Protein AF-A0AAV4KU17-F1 (afdb_monomer_lite)

pLDDT: mean 88.38, std 8.86, range [51.06, 95.81]

Sequence (104 aa):
MLRDGAELLVTTRSPHATLRRFRAEPGSAAWPDRLTVVAVDLRDPRQVLGLCERLREDRQPQVILIDNAAQTVRRPPESYALLAAGESGALPPGCPRVHAAARA

Structure (mmCIF, N/CA/C/O backbone):
data_AF-A0AAV4KU17-F1
#
_entry.id   AF-A0AAV4KU17-F1
#
loop_
_atom_site.group_PDB
_atom_site.id
_atom_site.type_symbol
_atom_site.label_atom_id
_atom_site.label_alt_id
_atom_site.label_comp_id
_atom_site.label_asym_id
_atom_site.label_entity_id
_atom_site.label_seq_id
_atom_site.pdbx_PDB_ins_code
_atom_site.Cartn_x
_atom_site.Cartn_y
_atom_site.Cartn_z
_atom_site.occupancy
_atom_site.B_iso_or_equiv
_atom_site.auth_seq_id
_atom_site.auth_comp_id
_atom_site.auth_asym_id
_atom_site.auth_atom_id
_atom_site.pdbx_PDB_model_num
ATOM 1 N N . MET A 1 1 ? -2.867 -6.455 12.420 1.00 92.12 1 MET A N 1
ATOM 2 C CA . MET A 1 1 ? -3.059 -4.988 12.507 1.00 92.12 1 MET A CA 1
ATOM 3 C C . MET A 1 1 ? -4.514 -4.575 12.281 1.00 92.12 1 MET A C 1
ATOM 5 O O . MET A 1 1 ? -5.168 -4.285 13.268 1.00 92.12 1 MET A O 1
ATOM 9 N N . LEU A 1 2 ? -5.078 -4.575 11.059 1.00 94.62 2 LEU A N 1
ATOM 10 C CA . LEU A 1 2 ? -6.483 -4.129 10.858 1.00 94.62 2 LEU A CA 1
ATOM 11 C C . LEU A 1 2 ? -7.514 -4.973 11.621 1.00 94.62 2 LEU A C 1
ATOM 13 O O . LEU A 1 2 ? -8.456 -4.421 12.192 1.00 94.62 2 LEU A O 1
ATOM 17 N N . ARG A 1 3 ? -7.317 -6.298 11.658 1.00 94.94 3 ARG A N 1
ATOM 18 C CA . ARG A 1 3 ? -8.132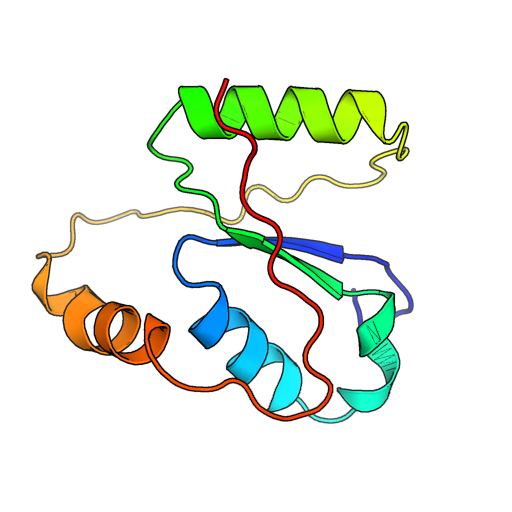 -7.228 12.462 1.00 94.94 3 ARG A CA 1
ATOM 19 C C . ARG A 1 3 ? -8.046 -6.937 13.965 1.00 94.94 3 ARG A C 1
ATOM 21 O O . ARG A 1 3 ? -9.000 -7.204 14.678 1.00 94.94 3 ARG A O 1
ATOM 28 N N . ASP A 1 4 ? -6.958 -6.309 14.401 1.00 93.31 4 ASP A N 1
ATOM 29 C CA . ASP A 1 4 ? -6.649 -6.014 15.805 1.00 93.31 4 ASP A CA 1
ATOM 30 C C . ASP A 1 4 ? -6.954 -4.551 16.173 1.00 93.31 4 ASP A C 1
ATOM 32 O O . ASP A 1 4 ? -6.443 -4.034 17.159 1.00 93.31 4 ASP A O 1
ATOM 36 N N . GLY A 1 5 ? -7.745 -3.844 15.360 1.00 91.50 5 GLY A N 1
ATOM 37 C CA . GLY A 1 5 ? -8.177 -2.477 15.675 1.00 91.50 5 GLY A CA 1
ATOM 38 C C . GLY A 1 5 ? -7.268 -1.350 15.168 1.00 91.50 5 GLY A C 1
ATOM 39 O O . GLY A 1 5 ? -7.687 -0.200 15.208 1.00 91.50 5 GLY A O 1
ATOM 40 N N . ALA A 1 6 ? -6.095 -1.639 14.594 1.00 92.06 6 ALA A N 1
ATOM 41 C CA . ALA A 1 6 ? -5.199 -0.589 14.095 1.00 92.06 6 ALA A CA 1
ATOM 42 C C . ALA A 1 6 ? -5.776 0.176 12.889 1.00 92.06 6 ALA A C 1
ATOM 44 O O . ALA A 1 6 ? -6.458 -0.413 12.045 1.00 92.06 6 ALA A O 1
ATOM 45 N N . GLU A 1 7 ? -5.444 1.461 12.787 1.00 92.00 7 GLU A N 1
ATOM 46 C CA . GLU A 1 7 ? -5.562 2.256 11.562 1.00 92.00 7 GLU A CA 1
ATOM 47 C C . GLU A 1 7 ? -4.302 2.070 10.715 1.00 92.00 7 GLU A C 1
ATOM 49 O O . GLU A 1 7 ? -3.190 2.081 11.243 1.00 92.00 7 GLU A O 1
ATOM 54 N N . LEU A 1 8 ? -4.466 1.857 9.409 1.00 93.12 8 LEU A N 1
ATOM 55 C CA . LEU A 1 8 ? -3.360 1.657 8.480 1.00 93.12 8 LEU A CA 1
ATOM 56 C C . LEU A 1 8 ? -3.405 2.651 7.329 1.00 93.12 8 LEU A C 1
ATOM 58 O O . LEU A 1 8 ? -4.413 2.788 6.637 1.00 93.12 8 LEU A O 1
ATOM 62 N N . LEU A 1 9 ? -2.236 3.214 7.042 1.00 93.06 9 LEU A N 1
ATOM 63 C CA . LEU A 1 9 ? -1.925 3.850 5.775 1.00 93.06 9 LEU A CA 1
ATOM 64 C C . LEU A 1 9 ? -0.987 2.931 4.986 1.00 93.06 9 LEU A C 1
ATOM 66 O O . LEU A 1 9 ? 0.133 2.658 5.408 1.00 93.06 9 LEU A O 1
ATOM 70 N N . VAL A 1 10 ? -1.453 2.429 3.844 1.00 95.06 10 VAL A N 1
ATOM 71 C CA . VAL A 1 10 ? -0.710 1.500 2.983 1.00 95.06 10 VAL A CA 1
ATOM 72 C C . VAL A 1 10 ? -0.257 2.219 1.721 1.00 95.06 10 VAL A C 1
ATOM 74 O O . VAL A 1 10 ? -1.076 2.751 0.974 1.00 95.06 10 VAL A O 1
ATOM 77 N N . THR A 1 11 ? 1.042 2.183 1.445 1.00 95.44 11 THR A N 1
ATOM 78 C CA . THR A 1 11 ? 1.651 2.722 0.225 1.00 95.44 11 THR A CA 1
ATOM 79 C C . THR A 1 11 ? 1.772 1.646 -0.855 1.00 95.44 11 THR A C 1
ATOM 81 O O . THR A 1 11 ? 2.112 0.496 -0.576 1.00 95.44 11 THR A O 1
ATOM 84 N N . THR A 1 12 ? 1.460 1.976 -2.111 1.00 95.50 12 THR A N 1
ATOM 85 C CA . THR A 1 12 ? 1.536 1.012 -3.223 1.00 95.50 12 THR A CA 1
ATOM 86 C C . THR A 1 12 ? 1.573 1.694 -4.590 1.00 95.50 12 THR A C 1
ATOM 88 O O . THR A 1 12 ? 0.987 2.755 -4.786 1.00 95.50 12 THR A O 1
ATOM 91 N N . ARG A 1 13 ? 2.195 1.036 -5.576 1.00 93.69 13 ARG A N 1
ATOM 92 C CA . ARG A 1 13 ? 2.108 1.410 -7.003 1.00 93.69 13 ARG A CA 1
ATOM 93 C C . ARG A 1 13 ? 0.890 0.812 -7.713 1.00 93.69 13 ARG A C 1
ATOM 95 O O . ARG A 1 13 ? 0.648 1.130 -8.870 1.00 93.69 13 ARG A O 1
ATOM 102 N N . SER A 1 14 ? 0.157 -0.073 -7.042 1.00 94.50 14 SER A N 1
ATOM 103 C CA . SER A 1 14 ? -1.007 -0.784 -7.583 1.00 94.50 14 SER A CA 1
ATOM 104 C C . SER A 1 14 ? -2.197 -0.651 -6.623 1.00 94.50 14 SER A C 1
ATOM 106 O O . SER A 1 14 ? -2.581 -1.631 -5.972 1.00 94.50 14 SER A O 1
ATOM 108 N N . PRO A 1 15 ? -2.714 0.575 -6.420 1.00 94.56 15 PRO A N 1
ATOM 109 C CA . PRO A 1 15 ? -3.751 0.853 -5.432 1.00 94.56 15 PRO A CA 1
ATOM 110 C C . PRO A 1 15 ? -5.044 0.066 -5.654 1.00 94.56 15 PRO A C 1
ATOM 112 O O . PRO A 1 15 ? -5.626 -0.409 -4.677 1.00 94.56 15 PRO A O 1
ATOM 115 N N . HIS A 1 16 ? -5.488 -0.142 -6.895 1.00 94.12 16 HIS A N 1
ATOM 116 C CA . HIS A 1 16 ? -6.722 -0.883 -7.150 1.00 94.12 16 HIS A CA 1
ATOM 117 C C . HIS A 1 16 ? -6.555 -2.357 -6.802 1.00 94.12 16 HIS A C 1
ATOM 119 O O . HIS A 1 16 ? -7.410 -2.945 -6.131 1.00 94.12 16 HIS A O 1
ATOM 125 N N . ALA A 1 17 ? -5.434 -2.953 -7.205 1.00 94.06 17 ALA A N 1
ATOM 126 C CA . ALA A 1 17 ? -5.122 -4.325 -6.850 1.00 94.06 17 ALA A CA 1
ATOM 127 C C . ALA A 1 17 ? -4.984 -4.498 -5.325 1.00 94.06 17 ALA A C 1
ATOM 129 O O . ALA A 1 17 ? -5.418 -5.515 -4.782 1.00 94.06 17 ALA A O 1
ATOM 130 N N . THR A 1 18 ? -4.427 -3.511 -4.617 1.00 94.62 18 THR A N 1
ATOM 131 C CA . THR A 1 18 ? -4.369 -3.494 -3.147 1.00 94.62 18 THR A CA 1
ATOM 132 C C . THR A 1 18 ? -5.768 -3.462 -2.527 1.00 94.62 18 THR A C 1
ATOM 134 O O . THR A 1 18 ? -6.080 -4.309 -1.692 1.00 94.62 18 THR A O 1
ATOM 137 N N . LEU A 1 19 ? -6.641 -2.552 -2.967 1.00 93.75 19 LEU A N 1
ATOM 138 C CA . LEU A 1 19 ? -8.006 -2.434 -2.443 1.00 93.75 19 LEU A CA 1
ATOM 139 C C . LEU A 1 19 ? -8.830 -3.706 -2.653 1.00 93.75 19 LEU A C 1
ATOM 141 O O . LEU A 1 19 ? -9.492 -4.171 -1.7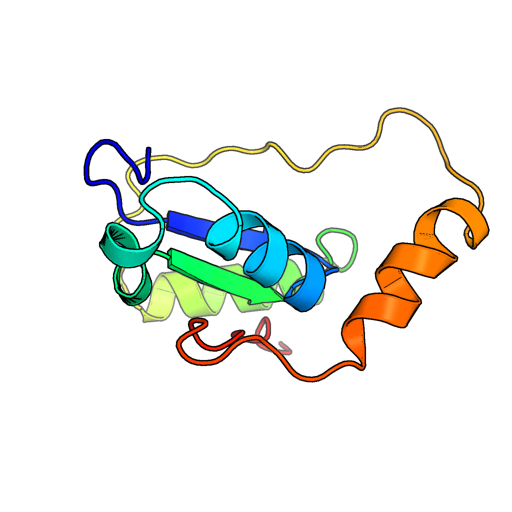26 1.00 93.75 19 LEU A O 1
ATOM 145 N N . ARG A 1 20 ? -8.755 -4.310 -3.847 1.00 92.75 20 ARG A N 1
ATOM 146 C CA . ARG A 1 20 ? -9.440 -5.580 -4.133 1.00 92.75 20 ARG A CA 1
ATOM 147 C C . ARG A 1 20 ? -8.993 -6.689 -3.186 1.00 92.75 20 ARG A C 1
ATOM 149 O O . ARG A 1 20 ? -9.840 -7.419 -2.684 1.00 92.75 20 ARG A O 1
ATOM 156 N N . ARG A 1 21 ? -7.688 -6.792 -2.911 1.00 93.25 21 ARG A N 1
ATOM 157 C CA . ARG A 1 21 ? -7.147 -7.788 -1.973 1.00 93.25 21 ARG A CA 1
ATOM 158 C C . ARG A 1 21 ? -7.655 -7.549 -0.555 1.00 93.25 21 ARG A C 1
ATOM 160 O O . ARG A 1 21 ? -8.211 -8.464 0.032 1.00 93.25 21 ARG A O 1
ATOM 167 N N . PHE A 1 22 ? -7.581 -6.317 -0.048 1.00 94.94 22 PHE A N 1
ATOM 168 C CA . PHE A 1 22 ? -8.114 -5.997 1.282 1.00 94.94 22 PHE A CA 1
ATOM 169 C C . PHE A 1 22 ? -9.622 -6.224 1.411 1.00 94.94 22 PHE A C 1
ATOM 171 O O . PHE A 1 22 ? -10.089 -6.514 2.510 1.00 94.94 22 PHE A O 1
ATOM 178 N N . ARG A 1 23 ? -10.391 -6.091 0.324 1.00 92.50 23 ARG A N 1
ATOM 179 C CA . ARG A 1 23 ? -11.823 -6.416 0.321 1.00 92.50 23 ARG A CA 1
ATOM 180 C C . ARG A 1 23 ? -12.121 -7.905 0.240 1.00 92.50 23 ARG A C 1
ATOM 182 O O . ARG A 1 23 ? -13.095 -8.330 0.851 1.00 92.50 23 ARG A O 1
ATOM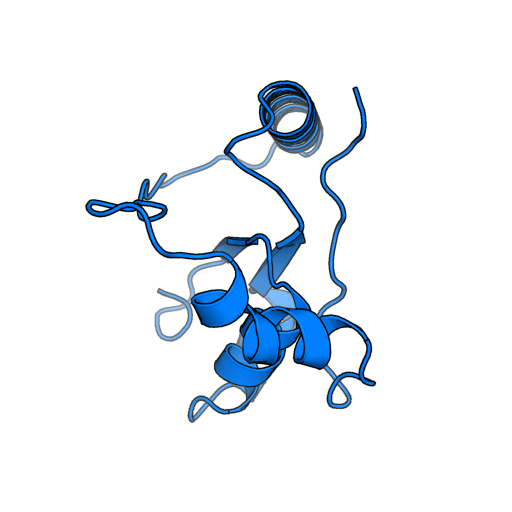 189 N N . ALA A 1 24 ? -11.302 -8.678 -0.464 1.00 93.81 24 ALA A N 1
ATOM 190 C CA . ALA A 1 24 ? -11.461 -10.127 -0.556 1.00 93.81 24 ALA A CA 1
ATOM 191 C C . ALA A 1 24 ? -11.170 -10.849 0.773 1.00 93.81 24 ALA A C 1
ATOM 193 O O . ALA A 1 24 ? -11.620 -11.975 0.968 1.00 93.81 24 ALA A O 1
ATOM 194 N N . GLU A 1 25 ? -10.438 -10.210 1.688 1.00 95.81 25 GLU A N 1
ATOM 195 C CA . GLU A 1 25 ? -10.132 -10.773 3.001 1.00 95.81 25 GLU A CA 1
ATOM 196 C C . GLU A 1 25 ? -11.392 -10.977 3.871 1.00 95.81 25 GLU A C 1
ATOM 198 O O . GLU A 1 25 ? -12.218 -10.064 3.996 1.00 95.81 25 GLU A O 1
ATOM 203 N N . PRO A 1 26 ? -11.534 -12.132 4.549 1.00 94.88 26 PRO A N 1
ATOM 204 C CA . PRO A 1 26 ? -12.617 -12.364 5.500 1.00 94.88 26 PRO A CA 1
ATOM 205 C C . PRO A 1 26 ? -12.661 -11.299 6.604 1.00 94.88 26 PRO A C 1
ATOM 207 O O . PRO A 1 26 ? -11.638 -10.966 7.207 1.00 94.88 26 PRO A O 1
ATOM 210 N N . GLY A 1 27 ? -13.860 -10.777 6.880 1.00 92.25 27 GLY A N 1
ATOM 211 C CA . GLY A 1 27 ? -14.076 -9.721 7.878 1.00 92.25 27 GLY A CA 1
ATOM 212 C C . GLY A 1 27 ? -13.806 -8.297 7.379 1.00 92.25 27 GLY A C 1
ATOM 213 O O . GLY A 1 27 ? -13.837 -7.362 8.178 1.00 92.25 27 GLY A O 1
ATOM 214 N N . SER A 1 28 ? -13.588 -8.096 6.073 1.00 94.00 28 SER A N 1
ATOM 215 C CA . SER A 1 28 ? -13.176 -6.796 5.529 1.00 94.00 28 SER A CA 1
ATOM 216 C C . SER A 1 28 ? -14.156 -5.642 5.686 1.00 94.00 28 SER A C 1
ATOM 218 O O . SER A 1 28 ? -13.757 -4.478 5.578 1.00 94.00 28 SER A O 1
ATOM 220 N N . ALA A 1 29 ? -15.413 -5.933 6.005 1.00 91.69 29 ALA A N 1
ATOM 221 C CA . ALA A 1 29 ? -16.411 -4.929 6.351 1.00 91.69 29 ALA A CA 1
ATOM 222 C C . ALA A 1 29 ? -16.052 -4.116 7.613 1.00 91.69 29 ALA A C 1
ATOM 224 O O . ALA A 1 29 ? -16.570 -3.020 7.778 1.00 91.69 29 ALA A O 1
ATOM 225 N N . ALA A 1 30 ? -15.147 -4.603 8.472 1.00 91.69 30 ALA A N 1
ATOM 226 C CA . ALA A 1 30 ? -14.799 -3.960 9.745 1.00 91.69 30 ALA A CA 1
ATOM 227 C C . ALA A 1 30 ? -13.689 -2.891 9.665 1.00 91.69 30 ALA A C 1
ATOM 229 O O . ALA A 1 30 ? -13.339 -2.282 10.680 1.00 91.69 30 ALA A O 1
ATOM 230 N N . TRP A 1 31 ? -13.067 -2.697 8.501 1.00 91.94 31 TRP A N 1
ATOM 231 C CA . TRP A 1 31 ? -11.973 -1.737 8.321 1.00 91.94 31 TRP A CA 1
ATOM 232 C C . TRP A 1 31 ? -12.052 -0.754 7.128 1.00 91.94 31 TRP A C 1
ATOM 234 O O . TRP A 1 31 ? -11.004 -0.215 6.781 1.00 91.94 31 TRP A O 1
ATOM 244 N N . PRO A 1 32 ? -13.207 -0.463 6.480 1.00 88.31 32 PRO A N 1
ATOM 245 C CA . PRO A 1 32 ? -13.296 0.619 5.492 1.00 88.31 32 PRO A CA 1
ATOM 246 C C . PRO A 1 32 ? -12.709 1.948 5.977 1.00 88.31 32 PRO A C 1
ATOM 248 O O . PRO A 1 32 ? -11.902 2.536 5.268 1.00 88.31 32 PRO A O 1
ATOM 251 N N . ASP A 1 33 ? -13.063 2.361 7.194 1.00 90.56 33 ASP A N 1
ATOM 252 C CA . ASP A 1 33 ? -12.716 3.687 7.726 1.00 90.56 33 ASP A CA 1
ATOM 253 C C . ASP A 1 33 ? -11.323 3.733 8.368 1.00 90.56 33 ASP A C 1
ATOM 255 O O . ASP A 1 33 ? -10.816 4.800 8.688 1.00 90.56 33 ASP A O 1
ATOM 259 N N . ARG A 1 34 ? -10.692 2.565 8.545 1.00 92.25 34 ARG A N 1
ATOM 260 C CA . ARG A 1 34 ? -9.364 2.406 9.160 1.00 92.25 34 ARG A CA 1
ATOM 261 C C . ARG A 1 34 ? -8.276 2.043 8.152 1.00 92.25 34 ARG A C 1
ATOM 263 O O . ARG A 1 34 ? -7.136 1.821 8.548 1.00 92.25 34 ARG A O 1
ATOM 270 N N . LEU A 1 35 ? -8.613 1.925 6.867 1.00 94.12 35 LEU A N 1
ATOM 271 C CA . LEU A 1 35 ? -7.668 1.610 5.800 1.00 94.12 35 LEU A CA 1
ATOM 272 C C . LEU A 1 35 ? -7.598 2.757 4.794 1.00 94.12 35 LEU A C 1
ATOM 274 O O . LEU A 1 35 ? -8.494 2.941 3.972 1.00 94.12 35 LEU A O 1
ATOM 278 N N . THR A 1 36 ? -6.458 3.433 4.782 1.00 92.31 36 THR A N 1
ATOM 279 C CA . THR A 1 36 ? -6.104 4.433 3.778 1.00 92.31 36 THR A CA 1
ATOM 280 C C . THR A 1 36 ? -5.101 3.826 2.805 1.00 92.31 36 THR A C 1
ATOM 282 O O . THR A 1 36 ? -4.037 3.360 3.210 1.00 92.31 36 THR A O 1
ATOM 285 N N . VAL A 1 37 ? -5.405 3.833 1.505 1.00 94.06 37 VAL A N 1
ATOM 286 C CA . VAL A 1 37 ? -4.463 3.398 0.462 1.00 94.06 37 VAL A CA 1
ATOM 287 C C . VAL A 1 37 ? -3.924 4.616 -0.274 1.00 94.06 37 VAL A C 1
ATOM 289 O O . VAL A 1 37 ? -4.683 5.403 -0.842 1.00 94.06 37 VAL A O 1
ATOM 292 N N . VAL A 1 38 ? -2.600 4.748 -0.287 1.00 94.00 38 VAL A N 1
ATOM 293 C CA . VAL A 1 38 ? -1.879 5.827 -0.956 1.00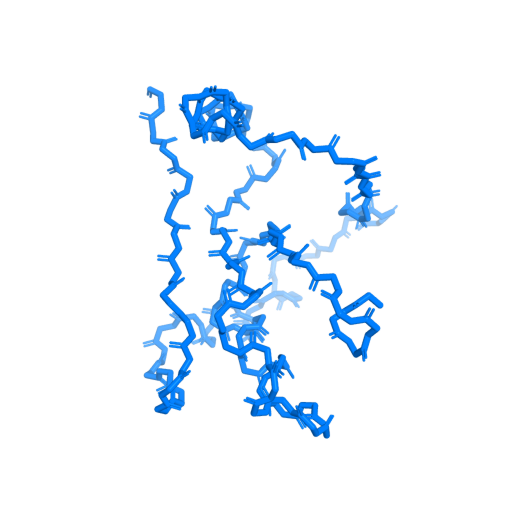 94.00 38 VAL A CA 1
ATOM 294 C C . VAL A 1 38 ? -1.151 5.276 -2.176 1.00 94.00 38 VAL A C 1
ATOM 296 O O . VAL A 1 38 ? -0.264 4.427 -2.064 1.00 94.00 38 VAL A O 1
ATOM 299 N N . ALA A 1 39 ? -1.508 5.795 -3.346 1.00 94.50 39 ALA A N 1
ATOM 300 C CA . ALA A 1 39 ? -0.787 5.546 -4.582 1.00 94.50 39 ALA A CA 1
ATOM 301 C C . ALA A 1 39 ? 0.546 6.308 -4.563 1.00 94.50 39 ALA A C 1
ATOM 303 O O . ALA A 1 39 ? 0.554 7.540 -4.552 1.00 94.50 39 ALA A O 1
ATOM 304 N N . VAL A 1 40 ? 1.662 5.580 -4.545 1.00 94.69 40 VAL A N 1
ATOM 305 C CA . VAL A 1 40 ? 3.015 6.148 -4.520 1.00 94.69 40 VAL A CA 1
ATOM 306 C C . VAL A 1 40 ? 4.015 5.197 -5.172 1.00 94.69 40 VAL A C 1
ATOM 308 O O . VAL A 1 40 ? 4.006 3.988 -4.929 1.00 94.69 40 VAL A O 1
ATOM 311 N N . ASP A 1 41 ? 4.911 5.747 -5.987 1.00 93.94 41 ASP A N 1
ATOM 312 C CA . ASP A 1 41 ? 6.118 5.057 -6.428 1.00 93.94 41 ASP A CA 1
ATOM 313 C C . ASP A 1 41 ? 7.287 5.421 -5.514 1.00 93.94 41 ASP A C 1
ATOM 315 O O . ASP A 1 41 ? 7.889 6.479 -5.655 1.00 93.94 41 ASP A O 1
ATOM 319 N N . LEU A 1 42 ? 7.638 4.517 -4.596 1.00 94.25 42 LEU A N 1
ATOM 320 C CA . LEU A 1 42 ? 8.762 4.712 -3.672 1.00 94.25 42 LEU A CA 1
ATOM 321 C C . LEU A 1 42 ? 10.132 4.777 -4.375 1.00 94.25 42 LEU A C 1
ATOM 323 O O . LEU A 1 42 ? 11.132 5.081 -3.733 1.00 94.25 42 LEU A O 1
ATOM 327 N N . ARG A 1 43 ? 10.200 4.507 -5.687 1.00 92.06 43 ARG A N 1
ATOM 328 C CA . ARG A 1 43 ? 11.407 4.716 -6.501 1.00 92.06 43 ARG A CA 1
ATOM 329 C C . ARG A 1 43 ? 11.546 6.160 -6.986 1.00 92.06 43 ARG A C 1
ATOM 331 O O . ARG A 1 43 ? 12.609 6.503 -7.490 1.00 92.06 43 ARG A O 1
ATOM 338 N N . ASP A 1 44 ? 10.491 6.973 -6.892 1.00 94.88 44 ASP A N 1
ATOM 339 C CA . ASP A 1 44 ? 10.497 8.398 -7.230 1.00 94.88 44 ASP A CA 1
ATOM 340 C C . ASP A 1 44 ? 10.601 9.230 -5.939 1.00 94.88 44 ASP A C 1
ATOM 342 O O . ASP A 1 44 ? 9.596 9.405 -5.241 1.00 94.88 44 ASP A O 1
ATOM 346 N N . PRO A 1 45 ? 11.787 9.784 -5.612 1.00 94.56 45 PRO A N 1
ATOM 347 C CA . PRO A 1 45 ? 11.993 10.528 -4.371 1.00 94.56 45 PRO A CA 1
ATOM 348 C C . PRO A 1 45 ? 11.037 11.712 -4.198 1.00 94.56 45 PRO A C 1
ATOM 350 O O . PRO A 1 45 ? 10.692 12.057 -3.073 1.00 94.56 45 PRO A O 1
ATOM 353 N N . ARG A 1 46 ? 10.557 12.314 -5.293 1.00 94.94 46 ARG A N 1
ATOM 354 C CA . ARG A 1 46 ? 9.637 13.461 -5.234 1.00 94.94 46 ARG A CA 1
ATOM 355 C C . ARG A 1 46 ? 8.289 13.066 -4.641 1.00 94.94 46 ARG A C 1
ATOM 357 O O . ARG A 1 46 ? 7.722 13.810 -3.850 1.00 94.94 46 ARG A O 1
ATOM 364 N N . GLN A 1 47 ? 7.794 11.877 -4.986 1.00 94.75 47 GLN A N 1
ATOM 365 C CA . GLN A 1 47 ? 6.536 11.373 -4.432 1.00 94.75 47 GLN A CA 1
ATOM 366 C C . GLN A 1 47 ? 6.690 10.970 -2.964 1.00 94.75 47 GLN A C 1
ATOM 368 O O . GLN A 1 47 ? 5.748 11.117 -2.188 1.00 94.75 47 GLN A O 1
ATOM 373 N N . VAL A 1 48 ? 7.873 10.481 -2.576 1.00 93.75 48 VAL A N 1
ATOM 374 C CA . VAL A 1 48 ? 8.192 10.185 -1.172 1.00 93.75 48 VAL A CA 1
ATOM 375 C C . VAL A 1 48 ? 8.204 11.472 -0.349 1.00 93.75 48 VAL A C 1
ATOM 377 O O . VAL A 1 48 ? 7.558 11.527 0.692 1.00 93.75 48 VAL A O 1
ATOM 380 N N . LEU A 1 49 ? 8.863 12.526 -0.837 1.00 93.75 49 LEU A N 1
ATOM 381 C CA . LEU A 1 49 ? 8.881 13.829 -0.169 1.00 93.75 49 LEU A CA 1
ATOM 382 C C . LEU A 1 49 ? 7.470 14.415 -0.027 1.00 93.75 49 LEU A C 1
ATOM 384 O O . LEU A 1 49 ? 7.068 14.739 1.088 1.00 93.75 49 LEU A O 1
ATOM 388 N N . GLY A 1 50 ? 6.682 14.437 -1.106 1.00 92.25 50 GLY A N 1
ATOM 389 C CA . GLY A 1 50 ? 5.297 14.921 -1.054 1.00 92.25 50 GLY A CA 1
ATOM 390 C C . GLY A 1 50 ? 4.390 14.085 -0.138 1.00 92.25 50 GLY A C 1
ATOM 391 O O . GLY A 1 50 ? 3.454 14.604 0.470 1.00 92.25 50 GLY A O 1
ATOM 392 N N . LEU A 1 51 ? 4.659 12.782 0.016 1.00 91.62 51 LEU A N 1
ATOM 393 C CA . LEU A 1 51 ? 3.987 11.953 1.017 1.00 91.62 51 LEU A CA 1
ATOM 394 C C . LEU A 1 51 ? 4.367 12.378 2.441 1.00 91.62 51 LEU A C 1
ATOM 396 O O . LEU A 1 51 ? 3.477 12.560 3.269 1.00 91.62 51 LEU A O 1
ATOM 400 N N . CYS A 1 52 ? 5.659 12.542 2.726 1.00 90.56 52 CYS A N 1
ATOM 401 C CA . CYS A 1 52 ? 6.142 12.962 4.040 1.00 90.56 52 CYS A CA 1
ATOM 402 C C . CYS A 1 52 ? 5.593 14.337 4.444 1.00 90.56 52 CYS A C 1
ATOM 404 O O . CYS A 1 52 ? 5.199 14.523 5.594 1.00 90.56 52 CYS A O 1
ATOM 406 N N . GLU A 1 53 ? 5.525 15.282 3.505 1.00 91.06 53 GLU A N 1
ATOM 407 C CA . GLU A 1 53 ? 4.933 16.602 3.732 1.00 91.06 53 GLU A CA 1
ATOM 408 C C . GLU A 1 53 ? 3.455 16.499 4.102 1.00 91.06 53 GLU A C 1
ATOM 410 O O . GLU A 1 53 ? 3.070 17.005 5.155 1.00 91.06 53 GLU A O 1
ATOM 415 N N . ARG A 1 54 ? 2.660 15.750 3.325 1.00 88.50 54 ARG A N 1
ATOM 416 C CA . ARG A 1 54 ? 1.239 15.538 3.633 1.00 88.50 54 ARG A CA 1
ATOM 417 C C . ARG A 1 54 ? 1.035 14.900 5.008 1.00 88.50 54 ARG A C 1
ATOM 419 O O . ARG A 1 54 ? 0.224 15.371 5.794 1.00 88.50 54 ARG A O 1
ATOM 426 N N . LEU A 1 55 ? 1.801 13.857 5.333 1.00 87.69 55 LEU A N 1
ATOM 427 C CA . LEU A 1 55 ? 1.697 13.186 6.634 1.00 87.69 55 LEU A CA 1
ATOM 428 C C . LEU A 1 55 ? 2.045 14.119 7.803 1.00 87.69 5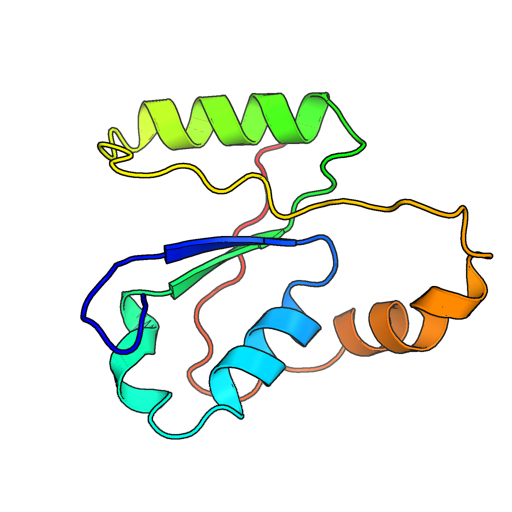5 LEU A C 1
ATOM 430 O O . LEU A 1 55 ? 1.464 14.004 8.882 1.00 87.69 55 LEU A O 1
ATOM 434 N N . ARG A 1 56 ? 2.992 15.041 7.595 1.00 87.50 56 ARG A N 1
ATOM 435 C CA . ARG A 1 56 ? 3.358 16.067 8.576 1.00 87.50 56 ARG A CA 1
ATOM 436 C C . ARG A 1 56 ? 2.241 17.098 8.756 1.00 87.50 56 ARG A C 1
ATOM 438 O O . ARG A 1 56 ? 1.999 17.527 9.884 1.00 87.50 56 ARG A O 1
ATOM 445 N N . GLU A 1 57 ? 1.567 17.484 7.676 1.00 89.38 57 GLU A N 1
ATOM 446 C CA . GLU A 1 57 ? 0.430 18.417 7.690 1.00 89.38 57 GLU A CA 1
ATOM 447 C C . GLU A 1 57 ? -0.808 17.826 8.365 1.00 89.38 57 GLU A C 1
ATOM 449 O O . GLU A 1 57 ? -1.419 18.498 9.196 1.00 89.38 57 GLU A O 1
ATOM 454 N N . ASP A 1 58 ? -1.111 16.553 8.099 1.00 84.75 58 ASP A N 1
ATOM 455 C CA . ASP A 1 58 ? -2.232 15.825 8.709 1.00 84.75 58 ASP A CA 1
ATOM 456 C C . ASP A 1 58 ? -2.054 15.630 10.232 1.00 84.75 58 ASP A C 1
ATOM 458 O O . ASP A 1 58 ? -2.972 15.183 10.921 1.00 84.75 58 ASP A O 1
ATOM 462 N N . ARG A 1 59 ? -0.867 15.964 10.773 1.00 74.94 59 ARG A N 1
ATOM 463 C CA . ARG A 1 59 ? -0.460 15.839 12.186 1.00 74.94 59 ARG A CA 1
ATOM 464 C C . ARG A 1 59 ? -0.788 14.481 12.807 1.00 74.94 59 ARG A C 1
ATOM 466 O O . ARG A 1 59 ? -1.017 14.394 14.014 1.00 74.94 59 ARG A O 1
ATOM 473 N N . GLN A 1 60 ? -0.799 13.419 12.005 1.00 69.25 60 GLN A N 1
ATOM 474 C CA . GLN A 1 60 ? -1.080 12.089 12.521 1.00 69.25 60 GLN A CA 1
ATOM 475 C C . GLN A 1 60 ? 0.146 11.560 13.272 1.00 69.25 60 GLN A C 1
ATOM 477 O O . GLN A 1 60 ? 1.213 11.421 12.664 1.00 69.25 60 GLN A O 1
ATOM 482 N N . PRO A 1 61 ? 0.038 11.253 14.577 1.00 67.81 61 PRO A N 1
ATOM 483 C CA . PRO A 1 61 ? 1.123 10.604 15.293 1.00 67.81 61 PRO A CA 1
ATOM 484 C C . PRO A 1 61 ? 1.322 9.197 14.719 1.00 67.81 61 PRO A C 1
ATOM 486 O O . PRO A 1 61 ? 0.507 8.299 14.918 1.00 67.81 61 PRO A O 1
ATOM 489 N N . GLN A 1 62 ? 2.413 9.002 13.982 1.00 66.06 62 GLN A N 1
ATOM 490 C CA . GLN A 1 62 ? 2.792 7.692 13.463 1.00 66.06 62 GLN A CA 1
ATOM 491 C C . GLN A 1 62 ? 3.408 6.882 14.600 1.00 66.06 62 GLN A C 1
ATOM 493 O O . GLN A 1 62 ? 4.499 7.190 15.073 1.00 66.06 62 GLN A O 1
ATOM 498 N N . VAL A 1 63 ? 2.695 5.854 15.056 1.00 75.19 63 VAL A N 1
ATOM 499 C CA . VAL A 1 63 ? 3.156 5.002 16.163 1.00 75.19 63 VAL A CA 1
ATOM 500 C C . VAL A 1 63 ? 4.133 3.930 15.667 1.00 75.19 63 VAL A C 1
ATOM 502 O O . VAL A 1 63 ? 5.040 3.539 16.394 1.00 75.19 63 VAL A O 1
ATOM 505 N N . ILE A 1 64 ? 3.957 3.444 14.431 1.00 90.94 64 ILE A N 1
ATOM 506 C CA . ILE A 1 64 ? 4.738 2.342 13.851 1.00 90.94 64 ILE A CA 1
ATOM 507 C C . ILE A 1 64 ? 4.958 2.600 12.355 1.00 90.94 64 ILE A C 1
ATOM 509 O O . ILE A 1 64 ? 3.995 2.803 11.617 1.00 90.94 64 ILE A O 1
ATOM 513 N N . LEU A 1 65 ? 6.215 2.523 11.906 1.00 91.94 65 LEU A N 1
ATOM 514 C CA . LEU A 1 65 ? 6.600 2.473 10.493 1.00 91.94 65 LEU A CA 1
ATOM 515 C C . LEU A 1 65 ? 7.048 1.049 10.137 1.00 91.94 65 LEU A C 1
ATOM 517 O O . LEU A 1 65 ? 7.837 0.449 10.864 1.00 91.94 65 LEU A O 1
ATOM 521 N N . ILE A 1 66 ? 6.548 0.511 9.020 1.00 94.25 66 ILE A N 1
ATOM 522 C CA . ILE A 1 66 ? 6.925 -0.814 8.510 1.00 94.25 66 ILE A CA 1
ATOM 523 C C . ILE A 1 66 ? 7.461 -0.674 7.083 1.00 94.25 66 ILE A C 1
ATOM 525 O O . ILE A 1 66 ? 6.687 -0.554 6.130 1.00 94.25 66 ILE A O 1
ATOM 529 N N . ASP A 1 67 ? 8.779 -0.777 6.925 1.00 93.50 67 ASP A N 1
ATOM 530 C CA . ASP A 1 67 ? 9.463 -0.749 5.625 1.00 93.50 67 ASP A CA 1
ATOM 531 C C . ASP A 1 67 ? 9.379 -2.105 4.905 1.00 93.50 67 ASP A C 1
ATOM 533 O O . ASP A 1 67 ? 10.361 -2.811 4.690 1.00 93.50 67 ASP A O 1
ATOM 537 N N . ASN A 1 68 ? 8.158 -2.497 4.538 1.00 93.25 68 ASN A N 1
ATOM 538 C CA . ASN A 1 68 ? 7.889 -3.767 3.858 1.00 93.25 68 ASN A CA 1
ATOM 539 C C . ASN A 1 68 ? 8.174 -3.724 2.343 1.00 93.25 68 ASN A C 1
ATOM 541 O O . ASN A 1 68 ? 8.364 -4.761 1.708 1.00 93.25 68 ASN A O 1
ATOM 545 N N . ALA A 1 69 ? 8.146 -2.541 1.725 1.00 93.38 69 ALA A N 1
ATOM 546 C CA . ALA A 1 69 ? 8.308 -2.414 0.282 1.00 93.38 69 ALA A CA 1
ATOM 547 C C . ALA A 1 69 ? 9.758 -2.707 -0.136 1.00 93.38 69 ALA A C 1
ATOM 549 O O . ALA A 1 69 ? 10.637 -1.861 -0.012 1.00 93.38 69 ALA A O 1
ATOM 550 N N . ALA A 1 70 ? 9.997 -3.900 -0.678 1.00 92.31 70 ALA A N 1
ATOM 551 C CA . ALA A 1 70 ? 11.321 -4.344 -1.095 1.00 92.31 70 ALA A CA 1
ATOM 552 C C . ALA A 1 70 ? 11.271 -5.160 -2.393 1.00 92.31 70 ALA A C 1
ATOM 554 O O . ALA A 1 70 ? 10.259 -5.771 -2.744 1.00 92.31 70 ALA A O 1
ATOM 555 N N . GLN A 1 71 ? 12.396 -5.194 -3.105 1.00 90.81 71 GLN A N 1
ATOM 556 C CA . GLN A 1 71 ? 12.601 -6.066 -4.256 1.00 90.81 71 GLN A CA 1
ATOM 557 C C . GLN A 1 71 ? 14.057 -6.534 -4.285 1.00 90.81 71 GLN A C 1
ATOM 559 O O . GLN A 1 71 ? 14.967 -5.726 -4.424 1.00 90.81 71 GLN A O 1
ATOM 564 N N . THR A 1 72 ? 14.272 -7.845 -4.178 1.00 87.50 72 THR A N 1
ATOM 565 C CA . THR A 1 72 ? 15.612 -8.456 -4.113 1.00 87.50 72 THR A CA 1
ATOM 566 C C . THR A 1 72 ? 16.172 -8.856 -5.478 1.00 87.50 72 THR A C 1
ATOM 568 O O . THR A 1 72 ? 17.373 -9.050 -5.620 1.00 87.50 72 THR A O 1
ATOM 571 N N . VAL A 1 73 ? 15.319 -8.965 -6.501 1.00 90.62 73 VAL A N 1
ATOM 572 C CA . VAL A 1 73 ? 15.708 -9.337 -7.869 1.00 90.62 73 VAL A CA 1
ATOM 573 C C . VAL A 1 73 ? 15.039 -8.423 -8.880 1.00 90.62 73 VAL A C 1
ATOM 575 O O . VAL A 1 73 ? 13.848 -8.129 -8.759 1.00 90.62 73 VAL A O 1
ATOM 578 N N . ARG A 1 74 ? 15.767 -7.991 -9.915 1.00 88.00 74 ARG A N 1
ATOM 579 C CA . ARG A 1 74 ? 15.179 -7.215 -11.014 1.00 88.00 74 ARG A CA 1
ATOM 580 C C . ARG A 1 74 ? 14.234 -8.111 -11.811 1.00 88.00 74 ARG A C 1
ATOM 582 O O . ARG A 1 74 ? 14.652 -9.122 -12.364 1.00 88.00 74 ARG A O 1
ATOM 589 N N . ARG A 1 75 ? 12.959 -7.731 -11.873 1.00 89.44 75 ARG A N 1
ATOM 590 C CA . ARG A 1 75 ? 11.949 -8.430 -12.673 1.00 89.44 75 ARG A CA 1
ATOM 591 C C . ARG A 1 75 ? 11.766 -7.713 -14.008 1.00 89.44 75 ARG A C 1
ATOM 593 O O . ARG A 1 75 ? 11.805 -6.479 -14.022 1.00 89.44 75 ARG A O 1
ATOM 600 N N . PRO A 1 76 ? 11.573 -8.450 -15.109 1.00 91.94 76 PRO A N 1
ATOM 601 C CA . PRO A 1 76 ? 11.258 -7.836 -16.388 1.00 91.94 76 PRO A CA 1
ATOM 602 C C . PRO A 1 76 ? 9.860 -7.176 -16.314 1.00 91.94 76 PRO A C 1
ATOM 604 O O . PRO A 1 76 ? 9.014 -7.658 -15.546 1.00 91.94 76 PRO A O 1
ATOM 607 N N . PRO A 1 77 ? 9.612 -6.057 -17.027 1.00 87.00 77 PRO A N 1
ATOM 608 C CA . PRO A 1 77 ? 8.371 -5.278 -16.919 1.00 87.00 77 PRO A CA 1
ATOM 609 C C . PRO A 1 77 ? 7.085 -6.101 -17.074 1.00 87.00 77 PRO A C 1
ATOM 611 O O . PRO A 1 77 ? 6.099 -5.856 -16.378 1.00 87.00 77 PRO A O 1
ATOM 614 N N . GLU A 1 78 ? 7.122 -7.129 -17.916 1.00 93.25 78 GLU A N 1
ATOM 615 C CA . GLU A 1 78 ? 6.021 -8.044 -18.224 1.00 93.25 78 GLU A CA 1
ATOM 616 C C . GLU A 1 78 ? 5.534 -8.797 -16.979 1.00 93.25 78 GLU A C 1
ATOM 618 O O . GLU A 1 78 ? 4.354 -9.126 -16.874 1.00 93.25 78 GLU A O 1
ATOM 623 N N . SER A 1 79 ? 6.404 -8.981 -15.975 1.00 91.44 79 SER A N 1
ATOM 624 C CA . SER A 1 79 ? 6.033 -9.582 -14.683 1.00 91.44 79 SER A CA 1
ATOM 625 C C . SER A 1 79 ? 4.946 -8.790 -13.949 1.00 91.44 79 SER A C 1
ATOM 627 O O . SER A 1 79 ? 4.276 -9.333 -13.072 1.00 91.44 79 SER A O 1
ATOM 629 N N . TYR A 1 80 ? 4.776 -7.508 -14.283 1.00 90.06 80 TYR A N 1
ATOM 630 C CA . TYR A 1 80 ? 3.784 -6.617 -13.687 1.00 90.06 80 TYR A CA 1
ATOM 631 C C . TYR A 1 80 ? 2.624 -6.298 -14.637 1.00 90.06 80 TYR A C 1
ATOM 633 O O . TYR A 1 80 ? 1.740 -5.539 -14.251 1.00 90.06 80 TYR A O 1
ATOM 641 N N . ALA A 1 81 ? 2.583 -6.870 -15.847 1.00 90.44 81 ALA A N 1
ATOM 642 C CA . ALA A 1 81 ? 1.585 -6.521 -16.860 1.00 90.44 81 ALA A CA 1
ATOM 643 C C . ALA A 1 81 ? 0.145 -6.748 -16.371 1.00 90.44 81 ALA A C 1
ATOM 645 O O . ALA A 1 81 ? -0.699 -5.866 -16.506 1.00 90.44 81 ALA A O 1
ATOM 646 N N . LEU A 1 82 ? -0.122 -7.886 -15.719 1.00 88.56 82 LEU A N 1
ATOM 647 C CA . LEU A 1 82 ? -1.441 -8.183 -15.144 1.00 88.56 82 LEU A CA 1
ATOM 648 C C . LEU A 1 82 ? -1.814 -7.230 -14.001 1.00 88.56 82 LEU A C 1
ATOM 650 O O . LEU A 1 82 ? -2.974 -6.845 -13.872 1.00 88.56 82 LEU A O 1
ATOM 654 N N . LEU A 1 83 ? -0.834 -6.835 -13.181 1.00 89.75 83 LEU A N 1
ATOM 655 C CA . LEU A 1 83 ? -1.044 -5.848 -12.121 1.00 89.75 83 LEU A CA 1
ATOM 656 C C . LEU A 1 83 ? -1.392 -4.486 -12.722 1.00 89.75 83 LEU A C 1
ATOM 658 O O . LEU A 1 83 ? -2.382 -3.895 -12.314 1.00 89.75 83 LEU A O 1
ATOM 662 N N . ALA A 1 84 ? -0.630 -4.028 -13.719 1.00 90.06 84 ALA A N 1
ATOM 663 C CA . ALA A 1 84 ? -0.866 -2.759 -14.400 1.00 90.06 84 ALA A CA 1
ATOM 664 C C . ALA A 1 84 ? -2.231 -2.725 -15.105 1.00 90.06 84 ALA A C 1
ATOM 666 O O . ALA A 1 84 ? -2.966 -1.751 -14.964 1.00 90.06 84 ALA A O 1
ATOM 667 N N . ALA A 1 85 ? -2.611 -3.802 -15.798 1.00 89.38 85 ALA A N 1
ATOM 668 C CA . ALA A 1 85 ? -3.918 -3.912 -16.447 1.00 89.38 85 ALA A CA 1
ATOM 669 C C . ALA A 1 85 ? -5.082 -3.818 -15.441 1.00 89.38 85 ALA A C 1
ATOM 671 O O . ALA A 1 85 ? -6.134 -3.257 -15.746 1.00 89.38 85 ALA A O 1
ATOM 672 N N . GLY A 1 86 ? -4.889 -4.328 -14.221 1.00 88.31 86 GLY A N 1
ATOM 673 C CA . GLY A 1 86 ? -5.883 -4.272 -13.149 1.00 88.31 86 GLY A CA 1
ATOM 674 C C . GLY A 1 86 ? -6.145 -2.873 -12.577 1.00 88.31 86 GLY A C 1
ATOM 675 O O . GLY A 1 86 ? -7.158 -2.686 -11.896 1.00 88.31 86 GLY A O 1
ATOM 676 N N . GLU A 1 87 ? -5.283 -1.891 -12.859 1.00 91.31 87 GLU A N 1
ATOM 677 C CA . GLU A 1 87 ? -5.392 -0.531 -12.313 1.00 91.31 87 GLU A CA 1
ATOM 678 C C . GLU A 1 87 ? -6.389 0.361 -13.068 1.00 91.31 87 GLU A C 1
ATOM 680 O O . GLU A 1 87 ? -6.798 1.395 -12.553 1.00 91.31 87 GLU A O 1
ATOM 685 N N . SER A 1 88 ? -6.852 -0.044 -14.254 1.00 85.50 88 SER A N 1
ATOM 686 C CA . SER A 1 88 ? -7.834 0.725 -15.042 1.00 85.50 88 SER A CA 1
ATOM 687 C C . SER A 1 88 ? -9.295 0.315 -14.799 1.00 85.50 88 SER A C 1
ATOM 689 O O . SER A 1 88 ? -10.207 0.932 -15.343 1.00 85.50 88 SER A O 1
ATOM 691 N N . GLY A 1 89 ? -9.546 -0.732 -14.005 1.00 81.06 89 GLY A N 1
ATOM 692 C CA . GLY A 1 89 ? -10.889 -1.282 -13.786 1.00 81.06 89 GLY A CA 1
ATOM 693 C C . GLY A 1 89 ? -11.651 -0.655 -12.613 1.00 81.06 89 GLY A C 1
ATOM 694 O O . GLY A 1 89 ? -11.050 -0.249 -11.616 1.00 81.06 89 GLY A O 1
ATOM 695 N N . ALA A 1 90 ? -12.988 -0.674 -12.688 1.00 84.19 90 ALA A N 1
ATOM 696 C CA . ALA A 1 90 ? -13.878 -0.189 -11.629 1.00 84.19 90 ALA A CA 1
ATOM 697 C C . ALA A 1 90 ? -13.687 -0.957 -10.312 1.00 84.19 90 ALA A C 1
ATOM 699 O O . ALA A 1 90 ? -13.625 -2.191 -10.301 1.00 84.19 90 ALA A O 1
ATOM 700 N N . LEU A 1 91 ? -13.600 -0.233 -9.199 1.00 85.19 91 LEU A N 1
ATOM 701 C CA . LEU A 1 91 ? -13.428 -0.823 -7.875 1.00 85.19 91 LEU A CA 1
ATOM 702 C C . LEU A 1 91 ? -14.735 -1.430 -7.347 1.00 85.19 91 LEU A C 1
ATOM 704 O O . LEU A 1 91 ? -15.813 -0.939 -7.684 1.00 85.19 91 LEU A O 1
ATOM 708 N N . PRO A 1 92 ? -14.654 -2.469 -6.493 1.00 81.50 92 PRO A N 1
ATOM 709 C CA . PRO A 1 92 ? -15.813 -2.939 -5.748 1.00 81.50 92 PRO A CA 1
ATOM 710 C C . PRO A 1 92 ? -16.478 -1.794 -4.964 1.00 81.50 92 PRO A C 1
ATOM 712 O O . PRO A 1 92 ? -15.773 -0.910 -4.459 1.00 81.50 92 PRO A O 1
ATOM 715 N N . PRO A 1 93 ? -17.815 -1.805 -4.829 1.00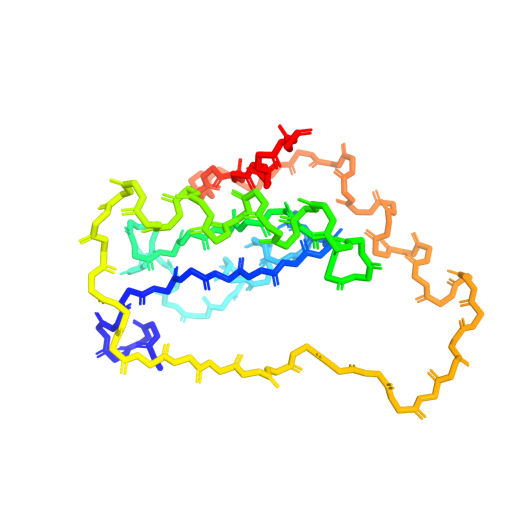 79.94 93 PRO A N 1
ATOM 716 C CA . PRO A 1 93 ? -18.518 -0.808 -4.036 1.00 79.94 93 PRO A CA 1
ATOM 717 C C . PRO A 1 93 ? -18.031 -0.827 -2.583 1.00 79.94 93 PRO A C 1
ATOM 719 O O . PRO A 1 93 ? -17.667 -1.867 -2.033 1.00 79.94 93 PRO A O 1
ATOM 722 N N . GLY A 1 94 ? -18.000 0.354 -1.968 1.00 77.19 94 GLY A N 1
ATOM 723 C CA . GLY A 1 94 ? -17.564 0.520 -0.585 1.00 77.19 94 GLY A CA 1
ATOM 724 C C . GLY A 1 94 ? -16.052 0.426 -0.370 1.00 77.19 94 GLY A C 1
ATOM 725 O O . GLY A 1 94 ? -15.626 0.453 0.777 1.00 77.19 94 GLY A O 1
ATOM 726 N N . CYS A 1 95 ? -15.208 0.315 -1.404 1.00 77.94 95 CYS A N 1
ATOM 727 C CA . CYS A 1 95 ? -13.758 0.496 -1.245 1.00 77.94 95 CYS A CA 1
ATOM 728 C C . CYS A 1 95 ? -13.417 1.922 -0.767 1.00 77.94 95 CYS A C 1
ATOM 730 O O . CYS A 1 95 ? -14.005 2.875 -1.285 1.00 77.94 95 CYS A O 1
ATOM 732 N N . PRO A 1 96 ? -12.454 2.091 0.163 1.00 78.44 96 PRO A N 1
ATOM 733 C CA . PRO A 1 96 ? -11.965 3.417 0.519 1.00 78.44 96 PRO A CA 1
ATOM 734 C C . PRO A 1 96 ? -11.329 4.100 -0.696 1.00 78.44 96 PRO A C 1
ATOM 736 O O . PRO A 1 96 ? -10.874 3.443 -1.642 1.00 78.44 96 PRO A O 1
ATOM 739 N N . ARG A 1 97 ? -11.321 5.438 -0.684 1.00 76.38 97 ARG A N 1
ATOM 740 C CA . ARG A 1 97 ? -10.736 6.228 -1.773 1.00 76.38 97 ARG A CA 1
ATOM 741 C C . ARG A 1 97 ? -9.227 6.004 -1.822 1.00 76.38 97 ARG A C 1
ATOM 743 O O . ARG A 1 97 ? -8.554 5.921 -0.799 1.00 76.38 97 ARG A O 1
ATOM 750 N N . VAL A 1 98 ? -8.700 5.951 -3.039 1.00 79.06 98 VAL A N 1
ATOM 751 C CA . VAL A 1 98 ? -7.257 6.009 -3.270 1.00 79.06 98 VAL A CA 1
ATOM 752 C C . VAL A 1 98 ? -6.820 7.462 -3.148 1.00 79.06 98 VAL A C 1
ATOM 754 O O . VAL A 1 98 ? -7.339 8.327 -3.855 1.00 79.06 98 VAL A O 1
ATOM 757 N N . HIS A 1 99 ? -5.850 7.723 -2.282 1.00 81.31 99 HIS A N 1
ATOM 758 C CA . HIS A 1 99 ? -5.191 9.021 -2.205 1.00 81.31 99 HIS A CA 1
ATOM 759 C C . HIS A 1 99 ? -3.946 8.998 -3.090 1.00 81.31 99 HIS A C 1
ATOM 761 O O . HIS A 1 99 ? -3.147 8.066 -3.015 1.00 81.31 99 HIS A O 1
ATOM 767 N N . ALA A 1 100 ? -3.755 10.010 -3.931 1.00 75.25 100 ALA A N 1
ATOM 768 C CA . ALA A 1 100 ? -2.488 10.173 -4.633 1.00 75.25 100 ALA A CA 1
ATOM 769 C C . ALA A 1 100 ? -1.427 10.715 -3.664 1.00 75.25 100 ALA A C 1
ATOM 771 O O . ALA A 1 100 ? -1.732 11.554 -2.812 1.00 75.25 100 ALA A O 1
ATOM 772 N N . ALA A 1 101 ? -0.174 10.273 -3.801 1.00 66.81 101 ALA A N 1
ATOM 773 C CA . ALA A 1 101 ? 0.942 11.046 -3.276 1.00 66.81 101 ALA A CA 1
ATOM 774 C C . ALA A 1 101 ? 0.893 12.457 -3.885 1.00 66.81 101 ALA A C 1
ATOM 776 O O . ALA A 1 101 ? 0.694 12.603 -5.095 1.00 66.81 101 ALA A O 1
ATOM 777 N N . ALA A 1 102 ? 1.019 13.487 -3.044 1.00 60.59 102 ALA A N 1
ATOM 778 C CA . ALA A 1 102 ? 1.077 14.858 -3.526 1.00 60.59 102 ALA A CA 1
ATOM 779 C C . ALA A 1 102 ? 2.269 14.983 -4.485 1.00 60.59 102 ALA A C 1
ATOM 781 O O . ALA A 1 102 ? 3.330 14.400 -4.246 1.00 60.59 102 ALA A O 1
ATOM 782 N N . ARG A 1 103 ? 2.079 15.696 -5.598 1.00 53.41 103 ARG A N 1
ATOM 783 C CA . ARG A 1 103 ? 3.207 16.098 -6.435 1.00 53.41 103 ARG A CA 1
ATOM 784 C C . ARG A 1 103 ? 3.838 17.300 -5.740 1.00 53.41 103 ARG A C 1
ATOM 786 O O . ARG A 1 103 ? 3.155 18.311 -5.609 1.00 53.41 103 ARG A O 1
ATOM 793 N N . ALA A 1 104 ? 5.065 17.127 -5.252 1.00 51.06 104 ALA A N 1
ATOM 794 C CA . ALA A 1 104 ? 5.919 18.240 -4.849 1.00 51.06 104 ALA A CA 1
ATOM 795 C C . ALA A 1 104 ? 6.162 19.183 -6.038 1.00 51.06 104 ALA A C 1
ATOM 797 O O . ALA A 1 104 ? 6.230 18.665 -7.184 1.00 51.06 104 ALA A O 1
#

Radius of gyration: 14.49 Å; chains: 1; bounding box: 34×31×34 Å

Foldseek 3Di:
DLVVPAADEAEDQQQQVVLQVCVVDPPSVSPQPRYAYENDDPVDVQLVVLQVVVCVVVVDPDPDDDPPDDDPDDDDPVVCVVSVVSRPDDHDPSGHDYHYRDRD

Secondary structure (DSSP, 8-state):
-GGGT--EEEEES-HHHHHHHHHHSTTGGG-GGGEEEEE--TTSHHHHHHHHHHHHHTT------------SSPPPGGGGHHHHHGGGSPPPTTPPPEEEPP--

Organism: NCBI:txid67260

InterPro domains:
  IPR036291 NAD(P)-binding domain superfamily [SSF51735] (2-78)